Protein AF-A0A7V3CT49-F1 (afdb_monomer_lite)

Sequence (126 aa):
YWANYTEDSLYQEFKKRPLIFKVGEKLQYSNMGYATLGIIISKVAGKFYGDYLKERVFTPLGMTTARIITEEDIVLNRAAGYRLLNDSIKNQEWVSPTINTTADGSMYVTALDMAKWEAGLNAGNY

pLDDT: mean 92.22, std 8.93, range [47.19, 98.31]

Radius of gyration: 16.8 Å; chains: 1; bounding box: 41×46×44 Å

Structure (mmCIF, N/CA/C/O backbone):
data_AF-A0A7V3CT49-F1
#
_entry.id   AF-A0A7V3CT49-F1
#
loop_
_atom_site.group_PDB
_atom_site.id
_atom_site.type_symbol
_atom_site.label_atom_id
_atom_site.label_alt_id
_atom_site.label_comp_id
_atom_site.label_asym_id
_atom_site.label_entity_id
_atom_site.label_seq_id
_atom_site.pdbx_PDB_ins_code
_atom_site.Cartn_x
_atom_site.Cartn_y
_atom_site.Cartn_z
_atom_site.occupancy
_atom_site.B_iso_or_equiv
_atom_site.auth_seq_id
_atom_site.auth_comp_id
_atom_site.auth_asym_id
_atom_site.auth_atom_id
_atom_site.pdbx_PDB_model_num
ATOM 1 N N . TYR A 1 1 ? 17.175 -4.562 -1.628 1.00 50.53 1 TYR A N 1
ATOM 2 C CA . TYR A 1 1 ? 16.142 -4.256 -0.621 1.00 50.53 1 TYR A CA 1
ATOM 3 C C . TYR A 1 1 ? 16.761 -4.057 0.773 1.00 50.53 1 TYR A C 1
ATOM 5 O O . TYR A 1 1 ? 16.250 -4.599 1.739 1.00 50.53 1 TYR A O 1
ATOM 13 N N . TRP A 1 2 ? 17.865 -3.297 0.904 1.00 47.19 2 TRP A N 1
ATOM 14 C CA . TRP A 1 2 ? 18.650 -3.233 2.162 1.00 47.19 2 TRP A CA 1
ATOM 15 C C . TRP A 1 2 ? 19.073 -1.817 2.580 1.00 47.19 2 TRP A C 1
ATOM 17 O O . TRP A 1 2 ? 19.895 -1.661 3.474 1.00 47.19 2 TRP A O 1
ATOM 27 N N . ALA A 1 3 ? 18.529 -0.785 1.935 1.00 59.41 3 ALA A N 1
ATOM 28 C CA . ALA A 1 3 ? 18.785 0.609 2.279 1.00 59.41 3 ALA A CA 1
ATOM 29 C C . ALA A 1 3 ? 17.461 1.311 2.607 1.00 59.41 3 ALA A C 1
ATOM 31 O O . ALA A 1 3 ? 16.429 1.021 1.994 1.00 59.41 3 ALA A O 1
ATOM 32 N N . ASN A 1 4 ? 17.503 2.199 3.601 1.00 62.12 4 ASN A N 1
ATOM 33 C CA . ASN A 1 4 ? 16.390 3.063 3.976 1.00 62.12 4 ASN A CA 1
ATOM 34 C C . ASN A 1 4 ? 16.475 4.330 3.113 1.00 62.12 4 ASN A C 1
ATOM 36 O O . ASN A 1 4 ? 17.411 5.116 3.255 1.00 62.12 4 ASN A O 1
ATOM 40 N N . TYR A 1 5 ? 15.555 4.478 2.166 1.00 65.69 5 TYR A N 1
ATOM 41 C CA . TYR A 1 5 ? 15.485 5.618 1.255 1.00 65.69 5 TYR A CA 1
ATOM 42 C C . TYR A 1 5 ? 14.501 6.669 1.797 1.00 65.69 5 TYR A C 1
ATOM 44 O O . TYR A 1 5 ? 13.582 6.354 2.553 1.00 65.69 5 TYR A O 1
ATOM 52 N N . THR A 1 6 ? 14.663 7.923 1.387 1.00 80.38 6 THR A N 1
ATOM 53 C CA . THR A 1 6 ? 13.561 8.891 1.403 1.00 80.38 6 THR A CA 1
ATOM 54 C C . THR A 1 6 ? 12.762 8.728 0.110 1.00 80.38 6 THR A C 1
ATOM 56 O O . THR A 1 6 ? 13.258 8.141 -0.854 1.00 80.38 6 THR A O 1
ATOM 59 N N . GLU A 1 7 ? 11.540 9.263 0.053 1.00 79.75 7 GLU A N 1
ATOM 60 C CA . GLU A 1 7 ? 10.743 9.257 -1.185 1.00 79.75 7 GLU A CA 1
ATOM 61 C C . GLU A 1 7 ? 11.532 9.874 -2.363 1.00 79.75 7 GLU A C 1
ATOM 63 O O . GLU A 1 7 ? 11.591 9.305 -3.456 1.00 79.75 7 GLU A O 1
ATOM 68 N N . ASP A 1 8 ? 12.244 10.980 -2.117 1.00 82.81 8 ASP A N 1
ATOM 69 C CA . ASP A 1 8 ? 13.076 11.633 -3.131 1.00 82.81 8 ASP A CA 1
ATOM 70 C C . ASP A 1 8 ? 14.292 10.797 -3.548 1.00 82.81 8 ASP A C 1
ATOM 72 O O . ASP A 1 8 ? 14.619 10.758 -4.736 1.00 82.81 8 ASP A O 1
ATOM 76 N N . SER A 1 9 ? 14.977 10.112 -2.623 1.00 85.75 9 SER A N 1
ATOM 77 C CA . SER A 1 9 ? 16.121 9.282 -3.015 1.00 85.75 9 SER A CA 1
ATOM 78 C C . SER A 1 9 ? 15.681 8.030 -3.774 1.00 85.75 9 SER A C 1
ATOM 80 O O . SER A 1 9 ? 16.337 7.659 -4.748 1.00 85.75 9 SER A O 1
ATOM 82 N N . LEU A 1 10 ? 14.526 7.449 -3.429 1.00 87.25 10 LEU A N 1
ATOM 83 C CA . LEU A 1 10 ? 13.909 6.370 -4.201 1.00 87.25 10 LEU A CA 1
ATOM 84 C C . LEU A 1 10 ? 13.564 6.829 -5.628 1.00 87.25 10 LEU A C 1
ATOM 86 O O . LEU A 1 10 ? 13.886 6.137 -6.595 1.00 87.25 10 LEU A O 1
ATOM 90 N N . TYR A 1 11 ? 12.991 8.028 -5.777 1.00 88.25 11 TYR A N 1
ATOM 91 C CA . TYR A 1 11 ? 12.727 8.625 -7.088 1.00 88.25 11 TYR A CA 1
ATOM 92 C C . TYR A 1 11 ? 14.006 8.803 -7.921 1.00 88.25 11 TYR A C 1
ATOM 94 O O . TYR A 1 11 ? 14.027 8.459 -9.107 1.00 88.25 11 TYR A O 1
ATOM 102 N N . GLN A 1 12 ? 15.095 9.300 -7.319 1.00 90.56 12 GLN A N 1
ATOM 103 C CA . GLN A 1 12 ? 16.369 9.441 -8.034 1.00 90.56 12 GLN A CA 1
ATOM 104 C C . GLN A 1 12 ? 16.932 8.090 -8.486 1.00 90.56 12 GLN A C 1
ATOM 106 O O . GLN A 1 12 ? 17.492 8.010 -9.578 1.00 90.56 12 GLN A O 1
ATOM 111 N N . GLU A 1 13 ? 16.764 7.025 -7.698 1.00 89.12 13 GLU A N 1
ATOM 112 C CA . GLU A 1 13 ? 17.160 5.674 -8.108 1.00 89.12 13 GLU A CA 1
ATOM 113 C C . GLU A 1 13 ? 16.319 5.148 -9.275 1.00 89.12 13 GLU A C 1
ATOM 115 O O . GLU A 1 13 ? 16.865 4.577 -10.222 1.00 89.12 13 GLU A O 1
ATOM 120 N N . PHE A 1 14 ? 15.004 5.380 -9.267 1.00 90.38 14 PHE A N 1
ATOM 121 C CA . PHE A 1 14 ? 14.139 4.989 -10.383 1.00 90.38 14 PHE A CA 1
ATOM 122 C C . PHE A 1 14 ? 14.528 5.705 -11.677 1.00 90.38 14 PHE A C 1
ATOM 124 O O . PHE A 1 14 ? 14.601 5.073 -12.731 1.00 90.38 14 PHE A O 1
ATOM 131 N N . LYS A 1 15 ? 14.874 6.996 -11.596 1.00 90.25 15 LYS A N 1
ATOM 132 C CA . LYS A 1 15 ? 15.245 7.815 -12.761 1.00 90.25 15 LYS A CA 1
ATOM 133 C C . LYS A 1 15 ? 16.524 7.353 -13.468 1.00 90.25 15 LYS A C 1
ATOM 135 O O . LYS A 1 15 ? 16.731 7.692 -14.630 1.00 90.25 15 LYS A O 1
ATOM 140 N N . LYS A 1 16 ? 17.396 6.606 -12.785 1.00 92.31 16 LYS A N 1
ATOM 141 C CA . LYS A 1 16 ? 18.648 6.076 -13.358 1.00 92.31 16 LYS A CA 1
ATOM 142 C C . LYS A 1 16 ? 18.429 4.847 -14.242 1.00 92.31 16 LYS A C 1
ATOM 144 O O . LYS A 1 16 ? 19.348 4.443 -14.951 1.00 92.31 16 LYS A O 1
ATOM 149 N N . ARG A 1 17 ? 17.253 4.217 -14.185 1.00 89.31 17 ARG A N 1
ATOM 150 C CA . ARG A 1 17 ? 16.985 2.970 -14.906 1.00 89.31 17 ARG A CA 1
ATOM 151 C C . ARG A 1 17 ? 16.557 3.257 -16.350 1.00 89.31 17 ARG A C 1
ATOM 153 O O . ARG A 1 17 ? 15.656 4.069 -16.557 1.00 89.31 17 ARG A O 1
ATOM 160 N N . PRO A 1 18 ? 17.163 2.597 -17.351 1.00 92.19 18 PRO A N 1
ATOM 161 C CA . PRO A 1 18 ? 16.766 2.776 -18.740 1.00 92.19 18 PRO A CA 1
ATOM 162 C C . PRO A 1 18 ? 15.390 2.158 -19.005 1.00 92.19 18 PRO A C 1
ATOM 164 O O . PRO A 1 18 ? 14.992 1.177 -18.372 1.00 92.19 18 PRO A O 1
ATOM 167 N N . LEU A 1 19 ? 14.684 2.709 -19.993 1.00 91.75 19 LEU A N 1
ATOM 168 C CA . LEU A 1 19 ? 13.491 2.073 -20.541 1.00 91.75 19 LEU A CA 1
ATOM 169 C C . LEU A 1 19 ? 13.884 0.780 -21.263 1.00 91.75 19 LEU A C 1
ATOM 171 O O . LEU A 1 19 ? 14.839 0.754 -22.036 1.00 91.75 19 LEU A O 1
ATOM 175 N N . ILE A 1 20 ? 13.119 -0.282 -21.030 1.00 93.19 20 ILE A N 1
ATOM 176 C CA . ILE A 1 20 ? 13.346 -1.609 -21.623 1.00 93.19 20 ILE A CA 1
ATOM 177 C C . ILE A 1 20 ? 12.582 -1.826 -22.944 1.00 93.19 20 ILE A C 1
ATOM 179 O O . ILE A 1 20 ? 12.833 -2.803 -23.643 1.00 93.19 20 ILE A O 1
ATOM 183 N N . PHE A 1 21 ? 11.668 -0.915 -23.298 1.00 94.25 21 PHE A N 1
ATOM 184 C CA . PHE A 1 21 ? 10.984 -0.791 -24.596 1.00 94.25 21 PHE A CA 1
ATOM 185 C C . PHE A 1 21 ? 10.403 0.631 -24.735 1.00 94.25 21 PHE A C 1
ATOM 187 O O . PHE A 1 21 ? 10.403 1.394 -23.763 1.00 94.25 21 PHE A O 1
ATOM 194 N N . LYS A 1 22 ? 9.930 1.029 -25.927 1.00 94.88 22 LYS A N 1
ATOM 195 C CA . LYS A 1 22 ? 9.374 2.380 -26.134 1.00 94.88 22 LYS A CA 1
ATOM 196 C C . LYS A 1 22 ? 8.043 2.559 -25.399 1.00 94.88 22 LYS A C 1
ATOM 198 O O . LYS A 1 22 ? 7.248 1.631 -25.286 1.00 94.88 22 LYS A O 1
ATOM 203 N N . VAL A 1 23 ? 7.765 3.779 -24.940 1.00 91.75 23 VAL A N 1
ATOM 204 C CA . VAL A 1 23 ? 6.494 4.109 -24.272 1.00 91.75 23 VAL A CA 1
ATOM 205 C C . VAL A 1 23 ? 5.311 3.752 -25.179 1.00 91.75 23 VAL A C 1
ATOM 207 O O . VAL A 1 23 ? 5.292 4.127 -26.348 1.00 91.75 23 VAL A O 1
ATOM 210 N N . GLY A 1 24 ? 4.339 3.015 -24.636 1.00 93.62 24 GLY A N 1
ATOM 211 C CA . GLY A 1 24 ? 3.132 2.588 -25.352 1.00 93.62 24 GLY A CA 1
ATOM 212 C C . GLY A 1 24 ? 3.304 1.368 -26.264 1.00 93.62 24 GLY A C 1
ATOM 213 O O . GLY A 1 24 ? 2.314 0.883 -26.797 1.00 93.62 24 GLY A O 1
ATOM 214 N N . GLU A 1 25 ? 4.520 0.840 -26.431 1.00 96.50 25 GLU A N 1
ATOM 215 C CA . GLU A 1 25 ? 4.770 -0.301 -27.324 1.00 96.50 25 GLU A CA 1
ATOM 216 C C . GLU A 1 25 ? 4.299 -1.636 -26.725 1.00 96.50 25 GLU A C 1
ATOM 218 O O . GLU A 1 25 ? 3.826 -2.513 -27.446 1.00 96.50 25 GLU A O 1
ATOM 223 N N . LYS A 1 26 ? 4.440 -1.808 -25.404 1.00 95.56 26 LYS A N 1
ATOM 224 C CA . LYS A 1 26 ? 4.088 -3.039 -24.684 1.00 95.56 26 LYS A CA 1
ATOM 225 C C . LYS A 1 26 ? 3.467 -2.727 -23.326 1.00 95.56 26 LYS A C 1
ATOM 227 O O . LYS A 1 26 ? 3.773 -1.705 -22.713 1.00 95.56 26 LYS A O 1
ATOM 232 N N . LEU A 1 27 ? 2.641 -3.651 -22.839 1.00 93.62 27 LEU A N 1
ATOM 233 C CA . LEU A 1 27 ? 2.153 -3.667 -21.463 1.00 93.62 27 LEU A CA 1
ATOM 234 C C . LEU A 1 27 ? 3.023 -4.615 -20.632 1.00 93.62 27 LEU A C 1
ATOM 236 O O . LEU A 1 27 ? 3.161 -5.789 -20.971 1.00 93.62 27 LEU A O 1
ATOM 240 N N . GLN A 1 28 ? 3.583 -4.114 -19.534 1.00 93.94 28 GLN A N 1
ATOM 241 C CA . GLN A 1 28 ? 4.303 -4.931 -18.564 1.00 93.94 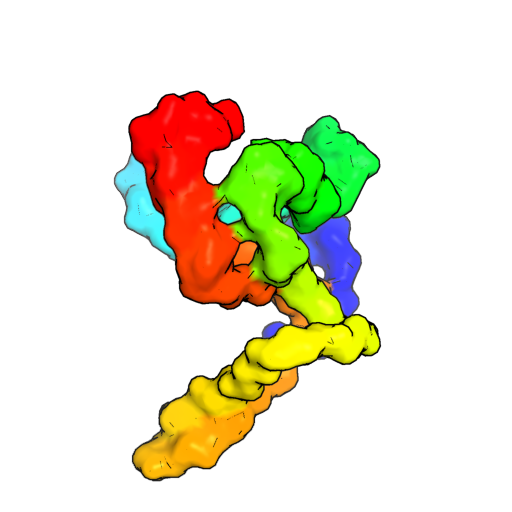28 GLN A CA 1
ATOM 242 C C . GLN A 1 28 ? 3.979 -4.466 -17.148 1.00 93.94 28 GLN A C 1
ATOM 244 O O . GLN A 1 28 ? 4.029 -3.273 -16.851 1.00 93.94 28 GLN A O 1
ATOM 249 N N . TYR A 1 29 ? 3.671 -5.422 -16.272 1.00 94.31 29 TYR A N 1
ATOM 250 C CA . TYR A 1 29 ? 3.500 -5.155 -14.850 1.00 94.31 29 TYR A CA 1
ATOM 251 C C . TYR A 1 29 ? 4.784 -4.567 -14.251 1.00 94.31 29 TYR A C 1
ATOM 253 O O . TYR A 1 29 ? 5.881 -5.069 -14.504 1.00 94.31 29 TYR A O 1
ATOM 261 N N . SER A 1 30 ? 4.652 -3.498 -13.465 1.00 93.50 30 SER A N 1
ATOM 262 C CA . SER A 1 30 ? 5.794 -2.786 -12.895 1.00 93.50 30 SER A CA 1
ATOM 263 C C . SER A 1 30 ? 5.454 -2.182 -11.539 1.00 93.50 30 SER A C 1
ATOM 265 O O . SER A 1 30 ? 4.838 -1.118 -11.461 1.00 93.50 30 SER A O 1
ATOM 267 N N . ASN A 1 31 ? 5.941 -2.814 -10.471 1.00 94.12 31 ASN A N 1
ATOM 268 C CA . ASN A 1 31 ? 5.908 -2.246 -9.121 1.00 94.12 31 ASN A CA 1
ATOM 269 C C . ASN A 1 31 ? 6.583 -0.874 -9.068 1.00 94.12 31 ASN A C 1
ATOM 271 O O . ASN A 1 31 ? 6.054 0.058 -8.480 1.00 94.12 31 ASN A O 1
ATOM 275 N N . MET A 1 32 ? 7.701 -0.702 -9.782 1.00 92.56 32 MET A N 1
ATOM 276 C CA . MET A 1 32 ? 8.371 0.597 -9.894 1.00 92.56 32 MET A CA 1
ATOM 277 C C . MET A 1 32 ? 7.458 1.668 -10.512 1.00 92.56 32 MET A C 1
ATOM 279 O O . MET A 1 32 ? 7.508 2.832 -10.115 1.00 92.56 32 MET A O 1
ATOM 283 N N . GLY A 1 33 ? 6.608 1.278 -11.468 1.00 93.69 33 GLY A N 1
ATOM 284 C CA . GLY A 1 33 ? 5.586 2.147 -12.047 1.00 93.69 33 GLY A CA 1
ATOM 285 C C . GLY A 1 33 ? 4.550 2.584 -11.011 1.00 93.69 33 GLY A C 1
ATOM 286 O O . GLY A 1 33 ? 4.321 3.780 -10.856 1.00 93.69 33 GLY A O 1
ATOM 287 N N . TYR A 1 34 ? 3.991 1.646 -10.242 1.00 96.44 34 TYR A N 1
ATOM 288 C CA . TYR A 1 34 ? 3.041 1.962 -9.165 1.00 96.44 34 TYR A CA 1
ATOM 289 C C . TYR A 1 34 ? 3.672 2.784 -8.033 1.00 96.44 34 TYR A C 1
ATOM 291 O O . TYR A 1 34 ? 3.085 3.768 -7.589 1.00 96.44 34 TYR A O 1
ATOM 299 N N . ALA A 1 35 ? 4.902 2.471 -7.624 1.00 95.25 35 ALA A N 1
ATOM 300 C CA . ALA A 1 35 ? 5.642 3.273 -6.655 1.00 95.25 35 ALA A CA 1
ATOM 301 C C . ALA A 1 35 ? 5.865 4.711 -7.164 1.00 95.25 35 ALA A C 1
ATOM 303 O O . ALA A 1 35 ? 5.707 5.666 -6.406 1.00 95.25 35 ALA A O 1
ATOM 304 N N . THR A 1 36 ? 6.144 4.884 -8.462 1.00 94.50 36 THR A N 1
ATOM 305 C CA . THR A 1 36 ? 6.241 6.209 -9.100 1.00 94.50 36 THR A CA 1
ATOM 306 C C . THR A 1 36 ? 4.904 6.955 -9.082 1.00 94.50 36 THR A C 1
ATOM 308 O O . THR A 1 36 ? 4.889 8.155 -8.818 1.00 94.50 36 THR A O 1
ATOM 311 N N . LEU A 1 37 ? 3.775 6.270 -9.301 1.00 96.06 37 LEU A N 1
ATOM 312 C CA . LEU A 1 37 ? 2.443 6.874 -9.163 1.00 96.06 37 LEU A CA 1
ATOM 313 C C . LEU A 1 37 ? 2.181 7.355 -7.729 1.00 96.06 37 LEU A C 1
ATOM 315 O O . LEU A 1 37 ? 1.670 8.458 -7.555 1.00 96.06 37 LEU A O 1
ATOM 319 N N . GLY A 1 38 ? 2.592 6.586 -6.716 1.00 96.00 38 GLY A N 1
ATOM 320 C CA . GLY A 1 38 ? 2.540 7.012 -5.313 1.00 96.00 38 GLY A CA 1
ATOM 321 C C . GLY A 1 38 ? 3.289 8.324 -5.071 1.00 96.00 38 GLY A C 1
ATOM 322 O O . GLY A 1 38 ? 2.723 9.257 -4.512 1.00 96.00 38 GLY A O 1
ATOM 323 N N . ILE A 1 39 ? 4.516 8.439 -5.588 1.00 94.88 39 ILE A N 1
ATOM 324 C CA . ILE A 1 39 ? 5.328 9.667 -5.499 1.00 94.88 39 ILE A CA 1
ATOM 325 C C . ILE A 1 39 ? 4.626 10.848 -6.190 1.00 94.88 39 ILE A C 1
ATOM 327 O O . ILE A 1 39 ? 4.612 11.963 -5.670 1.00 94.88 39 ILE A O 1
ATOM 331 N N . ILE A 1 40 ? 4.019 10.627 -7.361 1.00 95.88 40 ILE A N 1
ATOM 332 C CA . ILE A 1 40 ? 3.267 11.671 -8.074 1.00 95.88 40 ILE A CA 1
ATOM 333 C C . ILE A 1 40 ? 2.074 12.142 -7.236 1.00 95.88 40 ILE A C 1
ATOM 335 O O . ILE A 1 40 ? 1.887 13.350 -7.090 1.00 95.88 40 ILE A O 1
ATOM 339 N N . ILE A 1 41 ? 1.301 11.216 -6.657 1.00 96.81 41 ILE A N 1
ATOM 340 C CA . ILE A 1 41 ? 0.188 11.552 -5.759 1.00 96.81 41 ILE A CA 1
ATOM 341 C C . ILE A 1 41 ? 0.708 12.375 -4.583 1.00 96.81 41 ILE A C 1
ATOM 343 O O . ILE A 1 41 ? 0.143 13.434 -4.313 1.00 96.81 41 ILE A O 1
ATOM 347 N N . SER A 1 42 ? 1.803 11.947 -3.942 1.00 95.31 42 SER A N 1
ATOM 348 C CA . SER A 1 42 ? 2.384 12.672 -2.812 1.00 95.31 42 SER A CA 1
ATOM 349 C C . SER A 1 42 ? 2.713 14.126 -3.175 1.00 95.31 42 SER A C 1
ATOM 351 O O . SER A 1 42 ? 2.333 15.064 -2.469 1.00 95.31 42 SER A O 1
ATOM 353 N N . LYS A 1 43 ? 3.370 14.334 -4.325 1.00 94.81 43 LYS A N 1
ATOM 354 C CA . LYS A 1 43 ? 3.783 15.666 -4.795 1.00 94.81 43 LYS A CA 1
ATOM 355 C C . LYS A 1 43 ? 2.610 16.549 -5.205 1.00 94.81 43 LYS A C 1
ATOM 357 O O . LYS A 1 43 ? 2.613 17.734 -4.888 1.00 94.81 43 LYS A O 1
ATOM 362 N N . VAL A 1 44 ? 1.615 15.994 -5.895 1.00 97.19 44 VAL A N 1
ATOM 363 C CA . VAL A 1 44 ? 0.440 16.754 -6.355 1.00 97.19 44 VAL A CA 1
ATOM 364 C C . VAL A 1 44 ? -0.495 17.088 -5.192 1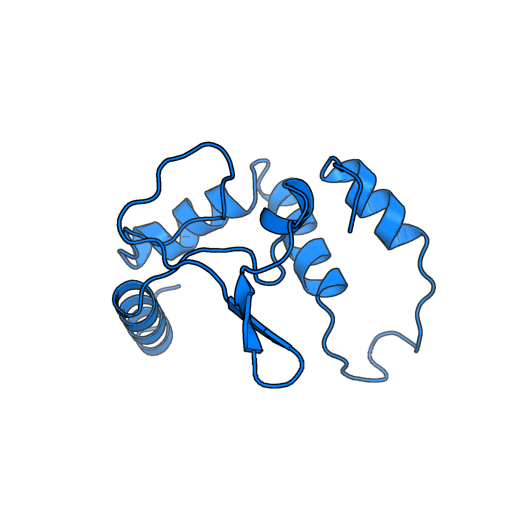.00 97.19 44 VAL A C 1
ATOM 366 O O . VAL A 1 44 ? -1.032 18.191 -5.139 1.00 97.19 44 VAL A O 1
ATOM 369 N N . ALA A 1 45 ? -0.681 16.163 -4.248 1.00 96.31 45 ALA A N 1
ATOM 370 C CA . ALA A 1 45 ? -1.547 16.362 -3.090 1.00 96.31 45 ALA A CA 1
ATOM 371 C C . ALA A 1 45 ? -0.883 17.163 -1.955 1.00 96.31 45 ALA A C 1
ATOM 373 O O . ALA A 1 45 ? -1.580 17.603 -1.040 1.00 96.31 45 ALA A O 1
ATOM 374 N N . GLY A 1 46 ? 0.446 17.324 -1.982 1.00 96.00 46 GLY A N 1
ATOM 375 C CA . GLY A 1 46 ? 1.214 18.006 -0.935 1.00 96.00 46 GLY A CA 1
ATOM 376 C C . GLY A 1 46 ? 1.228 17.268 0.410 1.00 96.00 46 GLY A C 1
ATOM 377 O O . GLY A 1 46 ? 1.479 17.880 1.444 1.00 96.00 46 GLY A O 1
ATOM 378 N N . LYS A 1 47 ? 0.917 15.969 0.413 1.00 95.31 47 LYS A N 1
ATOM 379 C CA . LYS A 1 47 ? 0.856 15.091 1.592 1.00 95.31 47 LYS A CA 1
ATOM 380 C C . LYS A 1 47 ? 1.215 13.670 1.180 1.00 95.31 47 LYS A C 1
ATOM 382 O O . LYS A 1 47 ? 1.142 13.359 0.001 1.00 95.31 47 LYS A O 1
ATOM 387 N N . PHE A 1 48 ? 1.548 12.797 2.123 1.00 94.69 48 PHE A N 1
ATOM 388 C CA . PHE A 1 48 ? 1.854 11.401 1.812 1.00 94.69 48 PHE A CA 1
ATOM 389 C C . PHE A 1 48 ? 0.685 10.705 1.085 1.00 94.69 48 PHE A C 1
ATOM 391 O O . PHE A 1 48 ? -0.472 10.851 1.489 1.00 94.69 48 PHE A O 1
ATOM 398 N N . TYR A 1 49 ? 0.956 9.926 0.027 1.00 96.19 49 TYR A N 1
ATOM 399 C CA . TYR A 1 49 ? -0.109 9.259 -0.742 1.00 96.19 49 TYR A CA 1
ATOM 400 C C . TYR A 1 49 ? -0.999 8.353 0.126 1.00 96.19 49 TYR A C 1
ATOM 402 O O . TYR A 1 49 ? -2.187 8.216 -0.156 1.00 96.19 49 TYR A O 1
ATOM 410 N N . GLY A 1 50 ? -0.454 7.752 1.190 1.00 96.12 50 GLY A N 1
ATOM 411 C CA . GLY A 1 50 ? -1.228 6.946 2.132 1.00 96.12 50 GLY A CA 1
ATOM 412 C C . GLY A 1 50 ? -2.305 7.753 2.854 1.00 96.12 50 GLY A C 1
ATOM 413 O O . GLY A 1 50 ? -3.434 7.284 2.997 1.00 96.12 50 GLY A O 1
ATOM 414 N N . ASP A 1 51 ? -1.989 8.992 3.236 1.00 97.25 51 ASP A N 1
ATOM 415 C CA . ASP A 1 51 ? -2.957 9.919 3.830 1.00 97.25 51 ASP A CA 1
ATOM 416 C C . ASP A 1 51 ? -3.993 10.359 2.796 1.00 97.25 51 ASP A C 1
ATOM 418 O O . ASP A 1 51 ? -5.182 10.448 3.101 1.00 97.25 51 ASP A O 1
ATOM 422 N N . TYR A 1 52 ? -3.559 10.569 1.550 1.00 97.44 52 TYR A N 1
ATOM 423 C CA . TYR A 1 52 ? -4.463 10.861 0.442 1.00 97.44 52 TYR A CA 1
ATOM 424 C C . TYR A 1 52 ? -5.454 9.713 0.190 1.00 97.44 52 TYR A C 1
ATOM 426 O O . TYR A 1 52 ? -6.653 9.958 0.083 1.00 97.44 52 TYR A O 1
ATOM 434 N N . LEU A 1 53 ? -4.998 8.455 0.162 1.00 97.00 53 LEU A N 1
ATOM 435 C CA . LEU A 1 53 ? -5.879 7.286 0.045 1.00 97.00 53 LEU A CA 1
ATOM 436 C C . LEU A 1 53 ? -6.826 7.169 1.237 1.00 97.00 53 LEU A C 1
ATOM 438 O O . LEU A 1 53 ? -8.007 6.873 1.058 1.00 97.00 53 LEU A O 1
ATOM 442 N N . LYS A 1 54 ? -6.347 7.446 2.452 1.00 97.38 54 LYS A N 1
ATOM 443 C CA . LYS A 1 54 ? -7.206 7.449 3.635 1.00 97.38 54 LYS A CA 1
ATOM 444 C C . LYS A 1 54 ? -8.337 8.466 3.510 1.00 97.38 54 LYS A C 1
ATOM 446 O O . LYS A 1 54 ? -9.482 8.134 3.810 1.00 97.38 54 LYS A O 1
ATOM 451 N N . GLU A 1 55 ? -8.032 9.678 3.061 1.00 97.50 55 GLU A N 1
ATOM 452 C CA . GLU A 1 55 ? -9.002 10.764 2.885 1.00 97.50 55 GLU A CA 1
ATOM 453 C C . GLU A 1 55 ? -9.983 10.495 1.739 1.00 97.50 55 GLU A C 1
ATOM 455 O O . GLU A 1 55 ? -11.179 10.731 1.881 1.00 97.50 55 GLU A O 1
ATOM 460 N N . ARG A 1 56 ? -9.479 10.012 0.601 1.00 96.12 56 ARG A N 1
ATOM 461 C CA . ARG A 1 56 ? -10.235 9.957 -0.656 1.00 96.12 56 ARG A CA 1
ATOM 462 C C . ARG A 1 56 ? -10.886 8.613 -0.937 1.00 96.12 56 ARG A C 1
ATOM 464 O O . ARG A 1 56 ? -11.840 8.576 -1.696 1.00 96.12 56 ARG A O 1
ATOM 471 N N . VAL A 1 57 ? -10.390 7.538 -0.330 1.00 96.31 57 VAL A N 1
ATOM 472 C CA . VAL A 1 57 ? -10.851 6.170 -0.597 1.00 96.31 57 VAL A CA 1
ATOM 473 C C . VAL A 1 57 ? -11.301 5.485 0.684 1.00 96.31 57 VAL A C 1
ATOM 475 O O . VAL A 1 57 ? -12.465 5.112 0.809 1.00 96.31 57 VAL A O 1
ATOM 478 N N . PHE A 1 58 ? -10.410 5.338 1.668 1.00 97.69 58 PHE A N 1
ATOM 479 C CA . PHE A 1 58 ? -10.712 4.485 2.818 1.00 97.69 58 PHE A CA 1
ATOM 480 C C . PHE A 1 58 ? -11.818 5.074 3.694 1.00 97.69 58 PHE A C 1
ATOM 482 O O . PHE A 1 58 ? -12.737 4.358 4.081 1.00 97.69 58 PHE A O 1
ATOM 489 N N . THR A 1 59 ? -11.770 6.377 3.981 1.00 97.81 59 THR A N 1
ATOM 490 C CA . THR A 1 59 ? -12.783 7.035 4.819 1.00 97.81 59 THR A CA 1
ATOM 491 C C . THR A 1 59 ? -14.153 7.083 4.128 1.00 97.81 59 THR A C 1
ATOM 493 O O . THR A 1 59 ? -15.114 6.632 4.752 1.00 97.81 59 THR A O 1
ATOM 496 N N . PRO A 1 60 ? -14.283 7.534 2.861 1.00 97.19 60 PRO A N 1
ATOM 497 C CA . PRO A 1 60 ? -15.579 7.573 2.175 1.00 97.19 60 PRO A CA 1
ATOM 498 C C . PRO A 1 60 ? -16.244 6.202 2.025 1.00 97.19 60 PRO A C 1
ATOM 500 O O . PRO A 1 60 ? -17.461 6.092 2.143 1.00 97.19 60 PRO A O 1
ATOM 503 N N . LEU A 1 61 ? -15.448 5.146 1.829 1.00 97.81 61 LEU A N 1
ATOM 504 C CA . LEU A 1 61 ? -15.947 3.772 1.713 1.00 97.81 61 LEU A CA 1
ATOM 505 C C . LEU A 1 61 ? -16.098 3.066 3.069 1.00 97.81 61 LEU A C 1
ATOM 507 O O . LEU A 1 61 ? -16.521 1.913 3.133 1.00 97.81 61 LEU A O 1
ATOM 511 N N . GLY A 1 62 ? -15.737 3.728 4.171 1.00 97.88 62 GLY A N 1
ATOM 512 C CA . GLY A 1 62 ? -15.786 3.152 5.511 1.00 97.88 62 GLY A CA 1
ATOM 513 C C . GLY A 1 62 ? -14.816 1.984 5.723 1.00 97.88 62 GLY A C 1
ATOM 514 O O . GLY A 1 62 ? -15.087 1.118 6.558 1.00 97.88 62 GLY A O 1
ATOM 515 N N . MET A 1 63 ? -13.706 1.921 4.987 1.00 98.19 63 MET A N 1
ATOM 516 C CA . MET A 1 63 ? -12.626 0.936 5.140 1.00 98.19 63 MET A CA 1
ATOM 517 C C . MET A 1 63 ? -11.774 1.262 6.379 1.00 98.19 63 MET A C 1
ATOM 519 O O . MET A 1 63 ? -10.637 1.720 6.295 1.00 98.19 63 MET A O 1
ATOM 523 N N . THR A 1 64 ? -12.360 1.094 7.562 1.00 97.25 64 THR A N 1
ATOM 524 C CA . THR A 1 64 ? -11.828 1.595 8.838 1.00 97.25 64 THR A CA 1
ATOM 525 C C . THR A 1 64 ? -10.529 0.939 9.295 1.00 97.25 64 THR A C 1
ATOM 527 O O . THR A 1 64 ? -9.858 1.494 10.163 1.00 97.25 64 THR A O 1
ATOM 530 N N . THR A 1 65 ? -10.178 -0.236 8.764 1.00 97.38 65 THR A N 1
ATOM 531 C CA . THR A 1 65 ? -8.929 -0.936 9.111 1.00 97.38 65 THR A CA 1
ATOM 532 C C . THR A 1 65 ? -7.856 -0.839 8.02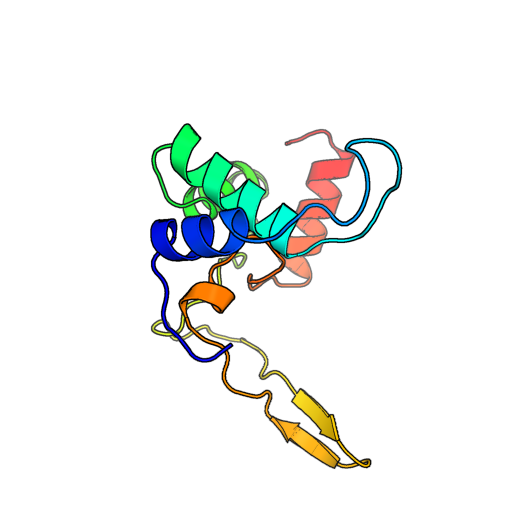9 1.00 97.38 65 THR A C 1
ATOM 534 O O . THR A 1 65 ? -6.705 -1.186 8.296 1.00 97.38 65 THR A O 1
ATOM 537 N N . ALA A 1 66 ? -8.202 -0.323 6.845 1.00 97.75 66 ALA A N 1
ATOM 538 C CA . ALA A 1 66 ? -7.264 -0.140 5.747 1.00 97.75 66 ALA A CA 1
ATOM 539 C C . ALA A 1 66 ? -6.216 0.928 6.083 1.00 97.75 66 ALA A C 1
ATOM 541 O O . ALA A 1 66 ? -6.538 2.027 6.545 1.00 97.75 66 ALA A O 1
ATOM 542 N N . ARG A 1 67 ? -4.941 0.600 5.861 1.00 96.88 67 ARG A N 1
ATOM 543 C CA . ARG A 1 67 ? -3.812 1.479 6.187 1.00 96.88 67 ARG A CA 1
ATOM 544 C C . ARG A 1 67 ? -2.546 1.103 5.428 1.00 96.88 67 ARG A C 1
ATOM 546 O O . ARG A 1 67 ? -2.362 -0.051 5.059 1.00 96.88 67 ARG A O 1
ATOM 553 N N . ILE A 1 68 ? -1.636 2.060 5.271 1.00 96.75 68 ILE A N 1
ATOM 554 C CA . ILE A 1 68 ? -0.266 1.769 4.827 1.00 96.75 68 ILE A CA 1
ATOM 555 C C . ILE A 1 68 ? 0.486 1.024 5.938 1.00 96.75 68 ILE A C 1
ATOM 557 O O . ILE A 1 68 ? 0.181 1.199 7.125 1.00 96.75 68 ILE A O 1
ATOM 561 N N . ILE A 1 69 ? 1.429 0.159 5.552 1.00 95.62 69 ILE A N 1
ATOM 562 C CA . ILE A 1 69 ? 2.268 -0.568 6.508 1.00 95.62 69 ILE A CA 1
ATOM 563 C C . ILE A 1 69 ? 3.094 0.428 7.334 1.00 95.62 69 ILE A C 1
ATOM 565 O O . ILE A 1 69 ? 3.540 1.468 6.857 1.00 95.62 69 ILE A O 1
ATOM 569 N N . THR A 1 70 ? 3.275 0.089 8.604 1.00 91.25 70 THR A N 1
ATOM 570 C CA . THR A 1 70 ? 4.086 0.815 9.577 1.00 91.25 70 THR A CA 1
ATOM 571 C C . THR A 1 70 ? 4.910 -0.201 10.356 1.00 91.25 70 THR A C 1
ATOM 573 O O . THR A 1 70 ? 4.438 -1.310 10.623 1.00 91.25 70 THR A O 1
ATOM 576 N N . GLU A 1 71 ? 6.139 0.180 10.689 1.00 88.62 71 GLU A N 1
ATOM 577 C CA . GLU A 1 71 ? 7.051 -0.626 11.507 1.00 88.62 71 GLU A CA 1
ATOM 578 C C . GLU A 1 71 ? 6.960 -0.270 13.000 1.00 88.62 71 GLU A C 1
ATOM 580 O O . GLU A 1 71 ? 7.494 -0.996 13.835 1.00 88.62 71 GLU A O 1
ATOM 585 N N . GLU A 1 72 ? 6.298 0.841 13.339 1.00 91.69 72 GLU A N 1
ATOM 586 C CA . GLU A 1 72 ? 6.220 1.375 14.703 1.00 91.69 72 GLU A CA 1
ATOM 587 C C . GLU A 1 72 ? 4.931 0.953 15.420 1.00 91.69 72 GLU A C 1
ATOM 589 O O . GLU A 1 72 ? 4.964 0.571 16.592 1.00 91.69 72 GLU A O 1
ATOM 594 N N . ASP A 1 73 ? 3.791 0.977 14.723 1.00 93.94 73 ASP A N 1
ATOM 595 C CA . ASP A 1 73 ? 2.506 0.760 15.386 1.00 93.94 73 ASP A CA 1
ATOM 596 C C . ASP A 1 73 ? 2.247 -0.718 15.688 1.00 93.94 73 ASP A C 1
ATOM 598 O O . ASP A 1 73 ? 2.428 -1.613 14.855 1.00 93.94 73 ASP A O 1
ATOM 602 N N . ILE A 1 74 ? 1.650 -0.970 16.853 1.00 95.19 74 ILE A N 1
ATOM 603 C CA . ILE A 1 74 ? 1.031 -2.261 17.150 1.00 95.19 74 ILE A CA 1
ATOM 604 C C . ILE A 1 74 ? -0.285 -2.358 16.372 1.00 95.19 74 ILE A C 1
ATOM 606 O O . ILE A 1 74 ? -1.286 -1.723 16.708 1.00 95.19 74 ILE A O 1
ATOM 610 N N . VAL A 1 75 ? -0.299 -3.193 15.334 1.00 96.00 75 VAL A N 1
ATOM 611 C CA . VAL A 1 75 ? -1.497 -3.458 14.528 1.00 96.00 75 VAL A CA 1
ATOM 612 C C . VAL A 1 75 ? -2.189 -4.722 15.034 1.00 96.00 75 VAL A C 1
ATOM 614 O O . VAL A 1 75 ? -1.718 -5.840 14.808 1.00 96.00 75 VAL A O 1
ATOM 617 N N . LEU A 1 76 ? -3.321 -4.547 15.719 1.00 95.25 76 LEU A N 1
ATOM 618 C CA . LEU A 1 76 ? -4.147 -5.663 16.185 1.00 95.25 76 LEU A CA 1
ATOM 619 C C . LEU A 1 76 ? -4.648 -6.503 15.004 1.00 95.25 76 LEU A C 1
ATOM 621 O O . LEU A 1 76 ? -4.989 -5.968 13.952 1.00 95.25 76 LEU A O 1
ATOM 625 N N . ASN A 1 77 ? -4.712 -7.824 15.196 1.00 95.31 77 ASN A N 1
ATOM 626 C CA . ASN A 1 77 ? -5.148 -8.803 14.189 1.00 95.31 77 ASN A CA 1
ATOM 627 C C . ASN A 1 77 ? -4.309 -8.827 12.896 1.00 95.31 77 ASN A C 1
ATOM 629 O O . ASN A 1 77 ? -4.743 -9.386 11.889 1.00 95.31 77 ASN A O 1
ATOM 633 N N . ARG A 1 78 ? -3.099 -8.253 12.907 1.00 95.69 78 ARG A N 1
ATOM 634 C CA . ARG A 1 78 ? -2.171 -8.351 11.780 1.00 95.69 78 ARG A CA 1
ATOM 635 C C . ARG A 1 78 ? -1.623 -9.773 11.666 1.00 95.69 78 ARG A C 1
ATOM 637 O O . ARG A 1 78 ? -0.981 -10.270 12.590 1.00 95.69 78 ARG A O 1
ATOM 644 N N . ALA A 1 79 ? -1.830 -10.400 10.513 1.00 95.00 79 ALA A N 1
ATOM 645 C CA . AL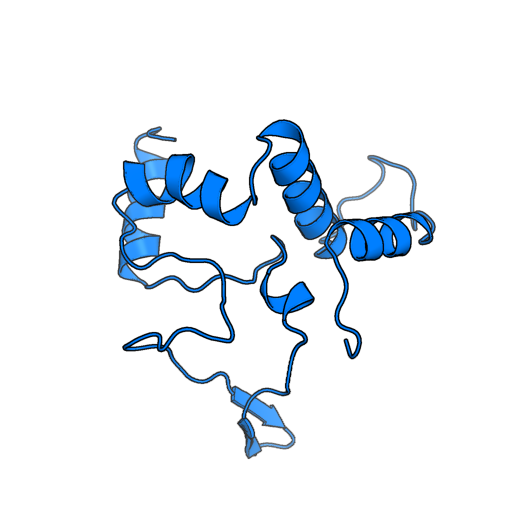A A 1 79 ? -1.219 -11.686 10.201 1.00 95.00 79 ALA A CA 1
ATOM 646 C C . ALA A 1 79 ? 0.301 -11.552 10.007 1.00 95.00 79 ALA A C 1
ATOM 648 O O . ALA A 1 79 ? 0.787 -10.566 9.448 1.00 95.00 79 ALA A O 1
ATOM 649 N N . ALA A 1 80 ? 1.051 -12.567 10.437 1.00 94.06 80 ALA A N 1
ATOM 650 C CA . ALA A 1 80 ? 2.452 -12.709 10.063 1.00 94.06 80 ALA A CA 1
ATOM 651 C C . ALA A 1 80 ? 2.559 -13.236 8.624 1.00 94.06 80 ALA A C 1
ATOM 653 O O . ALA A 1 80 ? 1.798 -14.117 8.218 1.00 94.06 80 ALA A O 1
ATOM 654 N N . GLY A 1 81 ? 3.510 -12.703 7.857 1.00 93.62 81 GLY A N 1
ATOM 655 C CA . GLY A 1 81 ? 3.841 -13.232 6.540 1.00 93.62 81 GLY A CA 1
ATOM 656 C C . GLY A 1 81 ? 4.757 -14.448 6.645 1.00 93.62 81 GLY A C 1
ATOM 657 O O . GLY A 1 81 ? 5.706 -14.466 7.435 1.00 93.62 81 GLY A O 1
ATOM 658 N N . TYR A 1 82 ? 4.493 -15.447 5.808 1.00 96.31 82 TYR A N 1
ATOM 659 C CA . TYR A 1 82 ? 5.270 -16.677 5.731 1.00 96.31 82 TYR A CA 1
ATOM 660 C C . TYR A 1 82 ? 5.674 -16.974 4.292 1.00 96.31 82 TYR A C 1
ATOM 662 O O . TYR A 1 82 ? 4.983 -16.610 3.343 1.00 96.31 82 TYR A O 1
ATOM 670 N N . ARG A 1 83 ? 6.791 -17.680 4.137 1.00 95.56 83 ARG A N 1
ATOM 671 C CA . ARG A 1 83 ? 7.305 -18.167 2.859 1.00 95.56 83 ARG A CA 1
ATOM 672 C C . ARG A 1 83 ? 7.549 -19.667 2.928 1.00 95.56 83 ARG A C 1
ATOM 674 O O . ARG A 1 83 ? 8.013 -20.175 3.950 1.00 95.56 83 ARG A O 1
ATOM 681 N N . LEU A 1 84 ? 7.259 -20.360 1.832 1.00 96.06 84 LEU A N 1
ATOM 682 C CA . LEU A 1 84 ? 7.582 -21.772 1.671 1.00 96.06 84 LEU A CA 1
ATOM 683 C C . LEU A 1 84 ? 8.985 -21.887 1.067 1.00 96.06 84 LEU A C 1
ATOM 685 O O . LEU A 1 84 ? 9.234 -21.387 -0.028 1.00 96.06 84 LEU A O 1
ATOM 689 N N . LEU A 1 85 ? 9.910 -22.509 1.794 1.00 95.31 85 LEU A N 1
ATOM 690 C CA . LEU A 1 85 ? 11.277 -22.755 1.342 1.00 95.31 85 LEU A CA 1
ATOM 691 C C . LEU A 1 85 ? 11.608 -24.227 1.556 1.00 95.31 85 LEU A C 1
ATOM 693 O O . LEU A 1 85 ? 11.682 -24.656 2.705 1.00 95.31 85 LEU A O 1
ATOM 697 N N . ASN A 1 86 ? 11.846 -24.971 0.473 1.00 94.75 86 ASN A N 1
ATOM 698 C CA . ASN A 1 86 ? 12.183 -26.400 0.520 1.00 94.75 86 ASN A CA 1
ATOM 699 C C . ASN A 1 86 ? 11.222 -27.177 1.443 1.00 94.75 86 ASN A C 1
ATOM 701 O O . ASN A 1 86 ? 11.646 -27.767 2.437 1.00 94.75 86 ASN A O 1
ATOM 705 N N . ASP A 1 87 ? 9.917 -27.049 1.184 1.00 94.81 87 ASP A N 1
ATOM 706 C CA . ASP A 1 87 ? 8.817 -27.648 1.961 1.00 94.81 87 ASP A CA 1
ATOM 707 C C . ASP A 1 87 ? 8.743 -27.250 3.447 1.00 94.81 87 ASP A C 1
ATOM 709 O O . ASP A 1 87 ? 7.958 -27.798 4.218 1.00 94.81 87 ASP A O 1
ATOM 713 N N . SER A 1 88 ? 9.515 -26.245 3.866 1.00 96.94 88 SER A N 1
ATOM 714 C CA . SER A 1 88 ? 9.481 -25.693 5.219 1.00 96.94 88 SER A CA 1
ATOM 715 C C . SER A 1 88 ? 8.870 -24.297 5.235 1.00 96.94 88 SER A C 1
ATOM 717 O O . SER A 1 88 ? 9.294 -23.406 4.496 1.00 96.94 88 SER A O 1
ATOM 719 N N . ILE A 1 89 ? 7.921 -24.075 6.144 1.00 97.44 89 ILE A N 1
ATOM 720 C CA . ILE A 1 89 ? 7.366 -22.745 6.409 1.00 97.44 89 ILE A CA 1
ATOM 721 C C . ILE A 1 89 ? 8.397 -21.932 7.199 1.00 97.44 89 ILE A C 1
ATOM 723 O O . ILE A 1 89 ? 8.881 -22.358 8.250 1.00 97.44 89 ILE A O 1
ATOM 727 N N . LYS A 1 90 ? 8.740 -20.749 6.688 1.00 97.31 90 LYS A N 1
ATOM 728 C CA . LYS A 1 90 ? 9.609 -19.766 7.346 1.00 97.31 90 LYS A CA 1
ATOM 729 C C . LYS A 1 90 ? 8.881 -18.434 7.455 1.00 97.31 90 LYS A C 1
ATOM 731 O O . LYS A 1 90 ? 8.024 -18.133 6.629 1.00 97.31 90 LYS A O 1
ATOM 736 N N . ASN A 1 91 ? 9.241 -17.623 8.447 1.00 96.94 91 ASN A N 1
ATOM 737 C CA . ASN A 1 91 ? 8.791 -16.233 8.487 1.00 96.94 91 ASN A CA 1
ATOM 738 C C . ASN A 1 91 ? 9.291 -15.479 7.246 1.00 96.94 91 ASN A C 1
ATOM 740 O O . ASN A 1 91 ? 10.331 -15.826 6.670 1.00 96.94 91 ASN A O 1
ATOM 744 N N . GLN A 1 92 ? 8.546 -14.451 6.849 1.00 92.88 92 GLN A N 1
ATOM 745 C CA . GLN A 1 92 ? 8.986 -13.509 5.827 1.00 92.88 92 GLN A CA 1
ATOM 746 C C . GLN A 1 92 ? 10.346 -12.894 6.181 1.00 92.88 92 GLN A C 1
ATOM 748 O O . GLN A 1 92 ? 10.709 -12.762 7.353 1.00 92.88 92 GLN A O 1
ATOM 753 N N . GLU A 1 93 ? 11.097 -12.516 5.153 1.00 91.44 93 GLU A N 1
ATOM 754 C CA . GLU A 1 93 ? 12.340 -11.776 5.342 1.00 91.44 93 GLU A CA 1
ATOM 755 C C . GLU A 1 93 ? 12.042 -10.323 5.699 1.00 91.44 93 GLU A C 1
ATOM 757 O O . GLU A 1 93 ? 10.951 -9.805 5.447 1.00 91.44 93 GLU A O 1
ATOM 762 N N . TRP A 1 94 ? 13.022 -9.667 6.308 1.00 90.06 94 TRP A N 1
ATOM 763 C CA . TRP A 1 94 ? 12.922 -8.244 6.577 1.00 90.06 94 TRP A CA 1
ATOM 764 C C . TRP A 1 94 ? 12.861 -7.455 5.262 1.00 90.06 94 TRP A C 1
ATOM 766 O O . TRP A 1 94 ? 13.627 -7.716 4.331 1.00 90.06 94 TRP A O 1
ATOM 776 N N . VAL A 1 95 ? 11.968 -6.469 5.214 1.00 88.31 95 VAL A N 1
ATOM 777 C CA . VAL A 1 95 ? 11.823 -5.507 4.116 1.00 88.31 95 VAL A CA 1
ATOM 778 C C . VAL A 1 95 ? 12.074 -4.119 4.688 1.00 88.31 95 VAL A C 1
ATOM 780 O O . VAL A 1 95 ? 11.706 -3.844 5.830 1.00 88.31 95 VAL A O 1
ATOM 783 N N . SER A 1 96 ? 12.732 -3.244 3.926 1.00 86.88 96 SER A N 1
ATOM 784 C CA . SER A 1 96 ? 13.041 -1.913 4.438 1.00 86.88 96 SER A CA 1
ATOM 785 C C . SER A 1 96 ? 11.775 -1.072 4.648 1.00 86.88 96 SER A C 1
ATOM 787 O O . SER A 1 96 ? 10.855 -1.153 3.828 1.00 86.88 96 SER A O 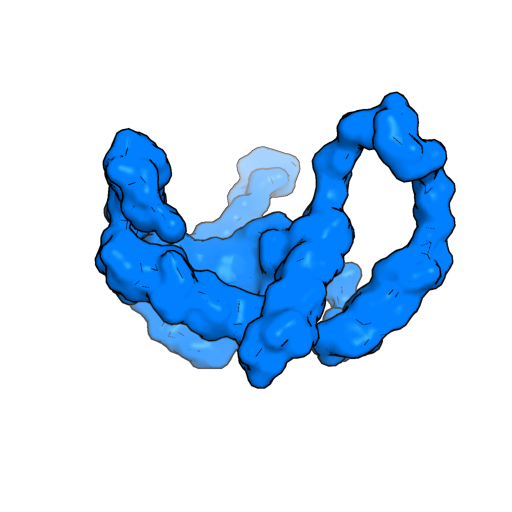1
ATOM 789 N N . PRO A 1 97 ? 11.743 -0.207 5.682 1.00 87.81 97 PRO A N 1
ATOM 790 C CA . PRO A 1 97 ? 10.585 0.639 5.973 1.00 87.81 97 PRO A CA 1
ATOM 791 C C . PRO A 1 97 ? 10.127 1.478 4.772 1.00 87.81 97 PRO A C 1
ATOM 793 O O . PRO A 1 97 ? 8.932 1.607 4.520 1.00 87.81 97 PRO A O 1
ATOM 796 N N . THR A 1 98 ? 11.059 2.002 3.967 1.00 87.44 98 THR A N 1
ATOM 797 C CA . THR A 1 98 ? 10.693 2.758 2.759 1.00 87.44 98 THR A CA 1
ATOM 798 C C . THR A 1 98 ? 9.941 1.912 1.737 1.00 87.44 98 THR A C 1
ATOM 800 O O . THR A 1 98 ? 8.983 2.384 1.143 1.00 87.44 98 THR A O 1
ATOM 803 N N . ILE A 1 99 ? 10.356 0.664 1.510 1.00 89.56 99 ILE A N 1
ATOM 804 C CA . ILE A 1 99 ? 9.678 -0.214 0.544 1.00 89.56 99 ILE A CA 1
ATOM 805 C C . ILE A 1 99 ? 8.334 -0.686 1.111 1.00 89.56 99 ILE A C 1
ATOM 807 O O . ILE A 1 99 ? 7.342 -0.754 0.395 1.00 89.56 99 ILE A O 1
ATOM 811 N N . ASN A 1 100 ? 8.243 -0.893 2.423 1.00 92.88 100 ASN A N 1
ATOM 812 C CA . ASN A 1 100 ? 6.959 -1.131 3.079 1.00 92.88 100 ASN A CA 1
ATOM 813 C C . ASN A 1 100 ? 6.037 0.098 3.076 1.00 92.88 100 ASN A C 1
ATOM 815 O O . ASN A 1 100 ? 4.901 0.005 3.512 1.00 92.88 100 ASN A O 1
ATOM 819 N N . THR A 1 101 ? 6.452 1.245 2.550 1.00 92.88 101 THR A N 1
ATOM 820 C CA . THR A 1 101 ? 5.569 2.407 2.427 1.00 92.88 101 THR A CA 1
ATOM 821 C C . THR A 1 101 ? 5.300 2.800 0.983 1.00 92.88 101 THR A C 1
ATOM 823 O O . THR A 1 101 ? 4.609 3.785 0.783 1.00 92.88 101 THR A O 1
ATOM 826 N N . THR A 1 102 ? 5.740 2.054 -0.037 1.00 94.75 102 THR A N 1
ATOM 827 C CA . THR A 1 102 ? 5.459 2.380 -1.450 1.00 94.75 102 THR A CA 1
ATOM 828 C C . THR A 1 102 ? 4.058 1.963 -1.919 1.00 94.75 102 THR A C 1
ATOM 830 O O . THR A 1 102 ? 3.428 1.056 -1.384 1.00 94.75 102 THR A O 1
ATOM 833 N N . ALA A 1 103 ? 3.556 2.636 -2.961 1.00 96.19 103 ALA A N 1
ATOM 834 C CA . ALA A 1 103 ? 2.206 2.434 -3.504 1.00 96.19 103 ALA A CA 1
ATOM 835 C C . ALA A 1 103 ? 2.051 1.186 -4.407 1.00 96.19 103 ALA A C 1
ATOM 837 O O . ALA A 1 103 ? 1.086 1.076 -5.160 1.00 96.19 103 ALA A O 1
ATOM 838 N N . ASP A 1 104 ? 3.000 0.253 -4.367 1.00 95.19 104 ASP A N 1
ATOM 839 C CA . ASP A 1 104 ? 3.085 -0.951 -5.205 1.00 95.19 104 ASP A CA 1
ATOM 840 C C . ASP A 1 104 ? 2.572 -2.226 -4.515 1.00 95.19 104 ASP A C 1
ATOM 842 O O . ASP A 1 104 ? 2.800 -3.332 -5.000 1.00 95.19 104 ASP A O 1
ATOM 846 N N . GLY A 1 105 ? 1.848 -2.069 -3.404 1.00 92.69 105 GLY A N 1
ATOM 847 C CA . GLY A 1 105 ? 1.220 -3.170 -2.667 1.00 92.69 105 GLY A CA 1
ATOM 848 C C . GLY A 1 105 ? 1.429 -3.121 -1.155 1.00 92.69 105 GLY A C 1
ATOM 849 O O . GLY A 1 105 ? 0.936 -3.996 -0.447 1.00 92.69 105 GLY A O 1
ATOM 850 N N . SER A 1 106 ? 2.125 -2.108 -0.641 1.00 94.69 106 SER A N 1
ATOM 851 C CA . SER A 1 106 ? 2.523 -2.041 0.765 1.00 94.69 106 SER A CA 1
ATOM 852 C C . SER A 1 106 ? 1.430 -1.464 1.677 1.00 94.69 106 SER A C 1
ATOM 854 O O . SER A 1 106 ? 1.571 -0.401 2.284 1.00 94.69 106 SER A O 1
ATOM 856 N N . MET A 1 107 ? 0.310 -2.182 1.793 1.00 96.12 107 MET A N 1
ATOM 857 C CA . MET A 1 107 ? -0.807 -1.829 2.674 1.00 96.12 107 MET A CA 1
ATOM 858 C C . MET A 1 107 ? -1.397 -3.037 3.398 1.00 96.12 107 MET A C 1
ATOM 860 O O . MET A 1 107 ? -1.377 -4.162 2.903 1.00 96.12 107 MET A O 1
ATOM 864 N N . TYR A 1 108 ? -1.967 -2.782 4.571 1.00 97.06 108 TYR A N 1
ATOM 865 C CA . TYR A 1 108 ? -2.803 -3.731 5.289 1.00 97.06 108 TYR A CA 1
ATOM 866 C C . TYR A 1 108 ? -4.271 -3.432 5.010 1.00 97.06 108 TYR A C 1
ATOM 868 O O . TYR A 1 108 ? -4.727 -2.299 5.163 1.00 97.06 108 TYR A O 1
ATOM 876 N N . VAL A 1 109 ? -5.007 -4.476 4.643 1.00 97.25 109 VAL A N 1
ATOM 877 C CA . VAL A 1 109 ? -6.458 -4.453 4.448 1.00 97.25 109 VAL A CA 1
ATOM 878 C C . VAL A 1 109 ? -7.061 -5.726 5.023 1.00 97.25 109 VAL A C 1
ATOM 880 O O . VAL A 1 109 ? -6.417 -6.777 5.053 1.00 97.25 109 VAL A O 1
ATOM 883 N N . THR A 1 110 ? -8.307 -5.644 5.474 1.00 98.19 110 THR A N 1
ATOM 884 C CA . THR A 1 110 ? -9.091 -6.825 5.848 1.00 98.19 110 THR A CA 1
ATOM 885 C C . THR A 1 110 ? -10.003 -7.256 4.702 1.00 98.19 110 THR A C 1
ATOM 887 O O . THR A 1 110 ? -10.303 -6.480 3.794 1.00 98.19 110 THR A O 1
ATOM 890 N N . ALA A 1 111 ? -10.524 -8.484 4.770 1.00 98.06 111 ALA A N 1
ATOM 891 C CA . ALA A 1 111 ? -11.561 -8.933 3.839 1.00 98.06 111 ALA A CA 1
ATOM 892 C C . ALA A 1 111 ? -12.811 -8.028 3.875 1.00 98.06 111 ALA A C 1
ATOM 894 O O . ALA A 1 111 ? -13.440 -7.806 2.844 1.00 98.06 111 ALA A O 1
ATOM 895 N N . LEU A 1 112 ? -13.145 -7.461 5.042 1.00 98.31 112 LEU A N 1
ATOM 896 C CA . LEU A 1 112 ? -14.270 -6.534 5.190 1.00 98.31 112 LEU A CA 1
ATOM 897 C C . LEU A 1 112 ? -13.998 -5.173 4.538 1.00 98.31 112 LEU A C 1
ATOM 899 O O . LEU A 1 112 ? -14.914 -4.596 3.957 1.00 98.31 112 LEU A O 1
ATOM 903 N N . ASP A 1 113 ? -12.762 -4.666 4.595 1.00 98.31 113 ASP A N 1
ATOM 904 C CA . ASP A 1 113 ? -12.383 -3.460 3.846 1.00 98.31 113 ASP A CA 1
ATOM 905 C C . ASP A 1 113 ? -12.497 -3.704 2.338 1.00 98.31 113 ASP A C 1
ATOM 907 O O . ASP A 1 113 ? -13.074 -2.890 1.622 1.00 98.31 113 ASP A O 1
ATOM 911 N N . MET A 1 114 ? -12.009 -4.851 1.856 1.00 98.06 114 MET A N 1
ATOM 912 C CA . MET A 1 114 ? -12.076 -5.200 0.434 1.00 98.06 114 MET A CA 1
ATOM 913 C C . MET A 1 114 ? -13.517 -5.380 -0.062 1.00 98.06 114 MET A C 1
ATOM 915 O O . MET A 1 114 ? -13.832 -4.971 -1.175 1.00 98.06 114 MET A O 1
ATOM 919 N N . ALA A 1 115 ? -14.416 -5.920 0.766 1.00 98.19 115 ALA A N 1
ATOM 920 C CA . 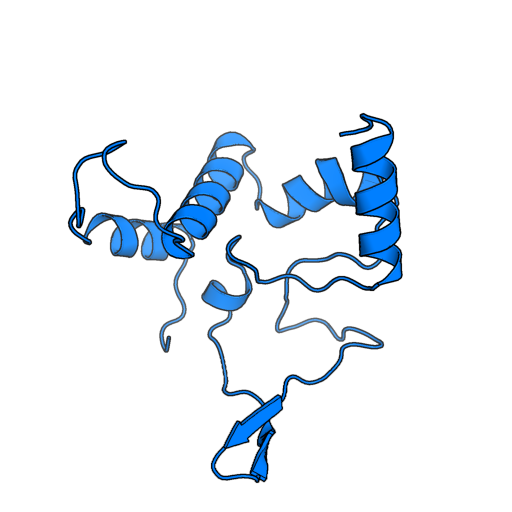ALA A 1 115 ? -15.839 -5.994 0.434 1.00 98.19 115 ALA A CA 1
ATOM 921 C C . ALA A 1 115 ? -16.479 -4.598 0.290 1.00 98.19 115 ALA A C 1
ATOM 923 O O . ALA A 1 115 ? -17.306 -4.384 -0.595 1.00 98.19 115 ALA A O 1
ATOM 924 N N . LYS A 1 116 ? -16.081 -3.631 1.129 1.00 97.88 116 LYS A N 1
ATOM 925 C CA . LYS A 1 116 ? -16.536 -2.234 1.024 1.00 97.88 116 LYS A CA 1
ATOM 926 C C . LYS A 1 116 ? -15.976 -1.539 -0.214 1.00 97.88 116 LYS A C 1
ATOM 928 O O . LYS A 1 116 ? -16.711 -0.816 -0.879 1.00 97.88 116 LYS A O 1
ATOM 933 N N . TRP A 1 117 ? -14.707 -1.789 -0.537 1.00 97.06 117 TRP A N 1
ATOM 934 C CA . TRP A 1 117 ? -14.087 -1.328 -1.779 1.00 97.06 117 TRP A CA 1
ATOM 935 C C . TRP A 1 117 ? -14.864 -1.808 -3.009 1.00 97.06 117 TRP A C 1
ATOM 937 O O . TRP A 1 117 ? -15.270 -0.995 -3.836 1.00 97.06 117 TRP A O 1
ATOM 947 N N . GLU A 1 118 ? -15.152 -3.109 -3.083 1.00 97.00 118 GLU A N 1
ATOM 948 C CA . GLU A 1 118 ? -15.916 -3.709 -4.181 1.00 97.00 118 GLU A CA 1
ATOM 949 C C . GLU A 1 118 ? -17.329 -3.112 -4.298 1.00 97.00 118 GLU A C 1
ATOM 951 O O . GLU A 1 118 ? -17.789 -2.775 -5.389 1.00 97.00 118 GLU A O 1
ATOM 956 N N . ALA A 1 119 ? -18.021 -2.920 -3.172 1.00 96.06 119 ALA A N 1
ATOM 957 C CA . ALA A 1 119 ? -19.330 -2.272 -3.164 1.00 96.06 119 ALA A CA 1
ATOM 958 C C . ALA A 1 119 ? -19.260 -0.810 -3.652 1.00 96.06 119 ALA A C 1
ATOM 960 O O . ALA A 1 119 ? -20.118 -0.378 -4.421 1.00 96.06 119 ALA A O 1
ATOM 961 N N . GLY A 1 120 ? -18.231 -0.062 -3.238 1.00 95.38 120 GLY A N 1
ATOM 962 C CA . GLY A 1 120 ? -17.990 1.316 -3.668 1.00 95.38 120 GLY A CA 1
ATOM 963 C C . GLY A 1 120 ? -17.745 1.441 -5.170 1.00 95.38 120 GLY A C 1
ATOM 964 O O . GLY A 1 120 ? -18.362 2.284 -5.823 1.00 95.38 120 GLY A O 1
ATOM 965 N N . LEU A 1 121 ? -16.910 0.556 -5.727 1.00 93.06 121 LEU A N 1
ATOM 966 C CA . LEU A 1 121 ? -16.654 0.484 -7.167 1.00 93.06 121 LEU A CA 1
ATOM 967 C C . LEU A 1 121 ? -17.936 0.222 -7.962 1.00 93.06 121 LEU A C 1
ATOM 969 O O . LEU A 1 121 ? -18.226 0.948 -8.911 1.00 93.06 121 LEU A O 1
ATOM 973 N N . ASN A 1 122 ? -18.730 -0.768 -7.550 1.00 92.94 122 ASN A N 1
ATOM 974 C CA . ASN A 1 122 ? -19.967 -1.133 -8.245 1.00 92.94 122 ASN A CA 1
ATOM 975 C C . ASN A 1 122 ? -21.053 -0.048 -8.165 1.00 92.94 122 ASN A C 1
ATOM 977 O O . ASN A 1 122 ? -21.890 0.055 -9.059 1.00 92.94 122 ASN A O 1
ATOM 981 N N . ALA A 1 123 ? -21.041 0.773 -7.113 1.00 90.19 123 ALA A N 1
ATOM 982 C CA . ALA A 1 123 ? -21.981 1.878 -6.942 1.00 90.19 123 ALA A CA 1
ATOM 983 C C . ALA A 1 123 ? -21.560 3.174 -7.663 1.00 90.19 123 ALA A C 1
ATOM 985 O O . ALA A 1 123 ? -22.351 4.114 -7.706 1.00 90.19 123 ALA A O 1
ATOM 986 N N . GLY A 1 124 ? -20.339 3.251 -8.208 1.00 83.25 124 GLY A N 1
ATOM 987 C CA . GLY A 1 124 ? -19.797 4.493 -8.773 1.00 83.25 124 GLY A CA 1
ATOM 988 C C . GLY A 1 124 ? -19.372 5.526 -7.720 1.00 83.25 124 GLY A C 1
ATOM 989 O O . GLY A 1 124 ? -19.272 6.709 -8.034 1.00 83.25 124 GLY A O 1
ATOM 990 N N . ASN A 1 125 ? -19.160 5.101 -6.470 1.00 70.50 125 ASN A N 1
ATOM 991 C CA . ASN A 1 125 ? -18.893 5.973 -5.321 1.00 70.50 125 ASN A CA 1
ATOM 992 C C . ASN A 1 125 ? -17.381 6.098 -5.040 1.00 70.50 125 ASN A C 1
ATOM 994 O O . ASN A 1 125 ? -16.914 5.642 -3.995 1.00 70.50 125 ASN A O 1
ATOM 998 N N . TYR A 1 126 ? -16.618 6.689 -5.965 1.00 60.28 126 TYR A N 1
ATOM 999 C CA . TYR A 1 126 ? -15.162 6.902 -5.863 1.00 60.28 126 TYR A CA 1
ATOM 1000 C C . TYR A 1 126 ? -14.741 8.347 -6.158 1.00 60.28 126 TYR A C 1
ATOM 1002 O O . TYR A 1 126 ? -15.417 9.019 -6.969 1.00 60.28 126 TYR A O 1
#

Secondary structure (DSSP, 8-state):
--S---HHHHHHHHHTSPPSS-TTT-----HHHHHHHHHHHHHHHTS-HHHHHIIIIITTTT-TT-EE--SSS--TTPPPPEEEETTEEEEPPP--TTGGGSTTT-EE--HHHHHHHHHHHHHT--

Foldseek 3Di:
DPDADDLVRLVVVLVPDDDPDDPPPDDDDDLSVQLVVQSVCCVVVVHRSQVVCVVQPCVQLVQVLKGQDDPPDDRPPDDFDWDQDPNDIDGDDDDHRNVCRGRSPNMDGDPVSVVSNVVCVVVVND